Protein AF-A0A1C4GZH2-F1 (afdb_monomer_lite)

Secondary structure (DSSP, 8-state):
-EE-S----SSSHHHHTT-GGG-TTGGGGS--TTSPPSEE-TTSPEEP-GGGT-TTSSS----GGGEEP--TTS-HHHHHHHTTHHHHHHHHHHT-------------

Foldseek 3Di:
DAFELQQAPCPDPCNVVQVSNPHPPSVVQDDDPPDAAPDADPVRHHDDQRSQAVVVDPDHDGRPVRDADDDPPQDPVNRHCCHYDVVVVVCVVVVDSGDDHNPPPPDD

pLDDT: mean 75.19, std 18.0, range [28.17, 95.0]

Sequence (108 aa):
MVASLEQVCRHCFNCLNVHLKSCLQQQGCVRKPSEKSRLSCLDGRPIIQAFGAGGFAEKVLIHENQIAVINNKVKWGEAECIGCATMKQCWDMLGVDGTAYCIGFGQA

Radius of gyration: 15.37 Å; chains: 1; bounding box: 42×32×43 Å

Structure (mmCIF, N/CA/C/O backbone):
data_AF-A0A1C4GZH2-F1
#
_entry.id   AF-A0A1C4GZH2-F1
#
loop_
_atom_site.group_PDB
_atom_site.id
_atom_site.type_symbol
_atom_site.label_atom_id
_atom_site.label_alt_id
_atom_site.label_comp_id
_atom_site.label_asym_id
_atom_site.label_entity_id
_atom_site.label_seq_id
_atom_site.pdbx_PDB_ins_code
_atom_site.Cartn_x
_atom_site.Cartn_y
_atom_site.Cartn_z
_atom_site.occupancy
_atom_site.B_iso_or_equiv
_atom_site.auth_seq_id
_atom_site.auth_comp_id
_atom_site.auth_asym_id
_atom_site.auth_atom_id
_atom_site.pdbx_PDB_model_num
ATOM 1 N N . MET A 1 1 ? -3.356 -4.263 -10.267 1.00 67.38 1 MET A N 1
ATOM 2 C CA . MET A 1 1 ? -2.804 -3.150 -9.454 1.00 67.38 1 MET A CA 1
ATOM 3 C C . MET A 1 1 ? -2.067 -3.742 -8.270 1.00 67.38 1 MET A C 1
ATOM 5 O O . MET A 1 1 ? -2.415 -4.845 -7.874 1.00 67.38 1 MET A O 1
ATOM 9 N N . VAL A 1 2 ? -1.073 -3.044 -7.730 1.00 79.44 2 VAL A N 1
ATOM 10 C CA . VAL A 1 2 ? -0.301 -3.483 -6.558 1.00 79.44 2 VAL A CA 1
ATOM 11 C C . VAL A 1 2 ? -0.246 -2.330 -5.562 1.00 79.44 2 VAL A C 1
ATOM 13 O O . VAL A 1 2 ? -0.101 -1.180 -5.971 1.00 79.44 2 VAL A O 1
ATOM 16 N N . ALA A 1 3 ? -0.399 -2.617 -4.272 1.00 79.19 3 ALA A N 1
ATOM 17 C CA . ALA A 1 3 ? -0.300 -1.613 -3.217 1.00 79.19 3 ALA A CA 1
ATOM 18 C C . ALA A 1 3 ? 1.078 -1.673 -2.545 1.00 79.19 3 ALA A C 1
ATOM 20 O O . ALA A 1 3 ? 1.568 -2.758 -2.247 1.00 79.19 3 ALA A O 1
ATOM 21 N N . SER A 1 4 ? 1.671 -0.509 -2.285 1.00 79.38 4 SER A N 1
ATOM 22 C CA . SER A 1 4 ? 2.843 -0.350 -1.425 1.00 79.38 4 SER A CA 1
ATOM 23 C C . SER A 1 4 ? 2.415 -0.212 0.036 1.00 79.38 4 SER A C 1
ATOM 25 O O . SER A 1 4 ? 1.426 0.463 0.342 1.00 79.38 4 SER A O 1
ATOM 27 N N . LEU A 1 5 ? 3.195 -0.792 0.950 1.00 78.38 5 LEU A N 1
ATOM 28 C CA . LEU A 1 5 ? 3.025 -0.560 2.389 1.00 78.38 5 LEU A CA 1
ATOM 29 C C . LEU A 1 5 ? 3.544 0.816 2.838 1.00 78.38 5 LEU A C 1
ATOM 31 O O . LEU A 1 5 ? 3.202 1.276 3.925 1.00 78.38 5 LEU A O 1
ATOM 35 N N . GLU A 1 6 ? 4.332 1.495 2.003 1.00 81.56 6 GLU A N 1
ATOM 36 C CA . GLU A 1 6 ? 4.833 2.836 2.300 1.00 81.56 6 GLU A CA 1
ATOM 37 C C . GLU A 1 6 ? 3.763 3.892 2.014 1.00 81.56 6 GLU A C 1
ATOM 39 O O . GLU A 1 6 ? 3.298 4.050 0.881 1.00 81.56 6 GLU A O 1
ATOM 44 N N . GLN A 1 7 ? 3.390 4.654 3.041 1.00 86.00 7 GLN A N 1
ATOM 45 C CA . GLN A 1 7 ? 2.396 5.720 2.933 1.00 86.00 7 GLN A CA 1
ATOM 46 C C . GLN A 1 7 ? 3.096 7.054 2.674 1.00 86.00 7 GLN A C 1
ATOM 48 O O . GLN A 1 7 ? 3.633 7.691 3.579 1.00 86.00 7 GLN A O 1
ATOM 53 N N . VAL A 1 8 ? 3.099 7.487 1.415 1.00 89.50 8 VAL A N 1
ATOM 54 C CA . VAL A 1 8 ? 3.872 8.651 0.962 1.00 89.50 8 VAL A CA 1
ATOM 55 C C . VAL A 1 8 ? 2.986 9.734 0.358 1.00 89.50 8 VAL A C 1
ATOM 57 O O . VAL A 1 8 ? 2.040 9.449 -0.371 1.00 89.50 8 VAL A O 1
ATOM 60 N N . CYS A 1 9 ? 3.324 11.000 0.613 1.00 92.31 9 CYS A N 1
ATOM 61 C CA . CYS A 1 9 ? 2.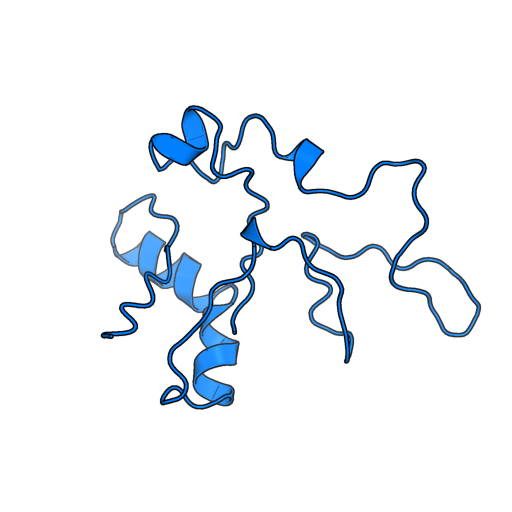562 12.146 0.106 1.00 92.31 9 CYS A CA 1
ATOM 62 C C . CYS A 1 9 ? 2.883 12.512 -1.350 1.00 92.31 9 CYS A C 1
ATOM 64 O O . CYS A 1 9 ? 2.093 13.185 -1.996 1.00 92.31 9 CYS A O 1
ATOM 66 N N . ARG A 1 10 ? 4.038 12.074 -1.873 1.00 89.19 10 ARG A N 1
ATOM 67 C CA . ARG A 1 10 ? 4.542 12.368 -3.232 1.00 89.19 10 ARG A CA 1
ATOM 68 C C . ARG A 1 10 ? 4.821 13.846 -3.552 1.00 89.19 10 ARG A C 1
ATOM 70 O O . ARG A 1 10 ? 5.272 14.126 -4.652 1.00 89.19 10 ARG A O 1
ATOM 77 N N . HIS A 1 11 ? 4.649 14.769 -2.604 1.00 92.50 11 HIS A N 1
ATOM 78 C CA . HIS A 1 11 ? 4.858 16.207 -2.838 1.00 92.50 11 HIS A CA 1
ATOM 79 C C . HIS A 1 11 ? 5.805 16.897 -1.839 1.00 92.50 11 HIS A C 1
ATOM 81 O O . HIS A 1 11 ? 6.147 18.061 -2.026 1.00 92.50 11 HIS A O 1
ATOM 87 N N . CYS A 1 12 ? 6.226 16.234 -0.755 1.00 94.19 12 CYS A N 1
ATOM 88 C CA . CYS A 1 12 ? 7.205 16.811 0.175 1.00 94.19 12 CYS A CA 1
ATOM 89 C C . CYS A 1 12 ? 8.643 16.653 -0.340 1.00 94.19 12 CYS A C 1
ATOM 91 O O . CYS A 1 12 ? 8.914 15.786 -1.172 1.00 94.19 12 CYS A O 1
ATOM 93 N N . PHE A 1 13 ? 9.576 17.431 0.220 1.00 95.00 13 PHE A N 1
ATOM 94 C CA . PHE A 1 13 ? 10.995 17.405 -0.155 1.00 95.00 13 PHE A CA 1
ATOM 95 C C . PHE A 1 13 ? 11.579 15.984 -0.197 1.00 95.00 13 PHE A C 1
ATOM 97 O O . PHE A 1 13 ? 12.179 15.596 -1.196 1.00 95.00 13 PHE A O 1
ATOM 104 N N . ASN A 1 14 ? 11.332 15.173 0.836 1.00 92.00 14 ASN A N 1
ATOM 105 C CA . ASN A 1 14 ? 11.848 13.804 0.896 1.00 92.00 14 ASN A CA 1
ATOM 106 C C . ASN A 1 14 ? 11.237 12.907 -0.186 1.00 92.00 14 ASN A C 1
ATOM 108 O O . ASN A 1 14 ? 11.947 12.121 -0.802 1.00 92.00 14 ASN A O 1
ATOM 112 N N . CYS A 1 15 ? 9.943 13.056 -0.482 1.00 89.19 15 CYS A N 1
ATOM 113 C CA . CYS A 1 15 ? 9.309 12.285 -1.549 1.00 89.19 15 CYS A CA 1
ATOM 114 C C . CYS A 1 15 ? 9.852 12.645 -2.939 1.00 89.19 15 CYS A C 1
ATOM 116 O O . CYS A 1 15 ? 10.024 11.753 -3.766 1.00 89.19 15 CYS A O 1
ATOM 118 N N . LEU A 1 16 ? 10.133 13.927 -3.182 1.00 91.06 16 LEU A N 1
ATOM 119 C CA . LEU A 1 16 ? 10.672 14.411 -4.455 1.00 91.06 16 LEU A CA 1
ATOM 120 C C . LEU A 1 16 ? 12.155 14.048 -4.646 1.00 91.06 16 LEU A C 1
ATOM 122 O O . LEU A 1 16 ? 12.594 13.885 -5.777 1.00 91.06 16 LEU A O 1
ATOM 126 N N . ASN A 1 17 ? 12.901 13.849 -3.554 1.00 88.38 17 ASN A N 1
ATOM 127 C CA . ASN A 1 17 ? 14.308 13.430 -3.561 1.00 88.38 17 ASN A CA 1
ATOM 128 C C . ASN A 1 17 ? 14.493 11.923 -3.295 1.00 88.38 17 ASN A C 1
ATOM 130 O O . ASN A 1 17 ? 15.531 11.500 -2.804 1.00 88.38 17 ASN A O 1
ATOM 134 N N . VAL A 1 18 ? 13.485 11.094 -3.602 1.00 82.12 18 VAL A N 1
ATOM 135 C CA . VAL A 1 18 ? 13.558 9.615 -3.525 1.00 82.12 18 VAL A CA 1
ATOM 136 C C . VAL A 1 18 ? 13.759 9.057 -2.096 1.00 82.12 18 VAL A C 1
ATOM 138 O O . VAL A 1 18 ? 13.898 7.857 -1.892 1.00 82.12 18 VAL A O 1
ATOM 141 N N . HIS A 1 19 ? 13.624 9.883 -1.060 1.00 85.00 19 HIS A N 1
ATOM 142 C CA . HIS A 1 19 ? 13.660 9.485 0.353 1.00 85.00 19 HIS A CA 1
ATOM 143 C C . HIS A 1 19 ? 12.253 9.183 0.896 1.00 85.00 19 HIS A C 1
ATOM 145 O O . HIS A 1 19 ? 11.803 9.743 1.896 1.00 85.00 19 HIS A O 1
ATOM 151 N N . LEU A 1 20 ? 11.521 8.299 0.215 1.00 82.12 20 LEU A N 1
ATOM 152 C CA . LEU A 1 20 ? 10.092 8.062 0.461 1.00 82.12 20 LEU A CA 1
ATOM 153 C C . LEU A 1 20 ? 9.795 7.466 1.851 1.00 82.12 20 LEU A C 1
ATOM 155 O O . LEU A 1 20 ? 8.811 7.869 2.470 1.00 82.12 20 LEU A O 1
ATOM 159 N N . LYS A 1 21 ? 10.692 6.628 2.390 1.00 82.25 21 LYS A N 1
ATOM 160 C CA . LYS A 1 21 ? 10.621 6.089 3.767 1.00 82.25 21 LYS A CA 1
ATOM 161 C C . LYS A 1 21 ? 10.595 7.184 4.845 1.00 82.25 21 LYS A C 1
ATOM 163 O O . LYS A 1 21 ? 10.081 6.976 5.937 1.00 82.25 21 LYS A O 1
ATOM 168 N N . SER A 1 22 ? 11.132 8.362 4.529 1.00 88.50 22 SER A N 1
ATOM 169 C CA . SER A 1 22 ? 11.232 9.507 5.437 1.00 88.50 22 SER A CA 1
ATOM 170 C C . SER A 1 22 ? 10.217 10.598 5.083 1.00 88.50 22 SER A C 1
ATOM 172 O O . SER A 1 22 ? 10.489 11.784 5.259 1.00 88.50 22 SER A O 1
ATOM 174 N N . CYS A 1 23 ? 9.061 10.235 4.519 1.00 91.19 23 CYS A N 1
ATOM 175 C CA . CYS A 1 23 ? 8.020 11.179 4.116 1.00 91.19 23 CYS A CA 1
ATOM 176 C C . CYS A 1 23 ? 7.665 12.169 5.243 1.00 91.19 23 CYS A C 1
ATOM 178 O O . CYS A 1 23 ? 7.248 11.779 6.330 1.00 91.19 23 CYS A O 1
ATOM 180 N N . LEU A 1 24 ? 7.757 13.472 4.960 1.00 94.00 24 LEU A N 1
ATOM 181 C CA . LEU A 1 24 ? 7.510 14.524 5.955 1.00 94.00 24 LEU A CA 1
ATOM 182 C C . LEU A 1 24 ? 6.022 14.802 6.195 1.00 94.00 24 LEU A C 1
ATOM 184 O O . LEU A 1 24 ? 5.671 15.481 7.154 1.00 94.00 24 LEU A O 1
ATOM 188 N N . GLN A 1 25 ? 5.148 14.347 5.296 1.00 93.50 25 GLN A N 1
ATOM 189 C CA . GLN A 1 25 ? 3.720 14.689 5.279 1.00 93.50 25 GLN A CA 1
ATOM 190 C C . GLN A 1 25 ? 2.837 13.436 5.168 1.00 93.50 25 GLN A C 1
ATOM 192 O O . GLN A 1 25 ? 1.757 13.471 4.583 1.00 93.50 25 GLN A O 1
ATOM 197 N N . GLN A 1 26 ? 3.280 12.313 5.747 1.00 89.88 26 GLN A N 1
ATOM 198 C CA . GLN A 1 26 ? 2.536 11.045 5.739 1.00 89.88 26 GLN A CA 1
ATOM 199 C C . GLN A 1 26 ? 1.129 11.176 6.341 1.00 89.88 26 GLN A C 1
ATOM 201 O O . GLN A 1 26 ? 0.212 10.484 5.909 1.00 89.88 26 GLN A O 1
ATOM 206 N N . GLN A 1 27 ? 0.937 12.098 7.289 1.00 88.50 27 GLN A N 1
ATOM 207 C CA . GLN A 1 27 ? -0.351 12.321 7.953 1.00 88.50 27 GLN A CA 1
ATOM 208 C C . GLN A 1 27 ? -1.477 12.725 6.985 1.00 88.50 27 GLN A C 1
ATOM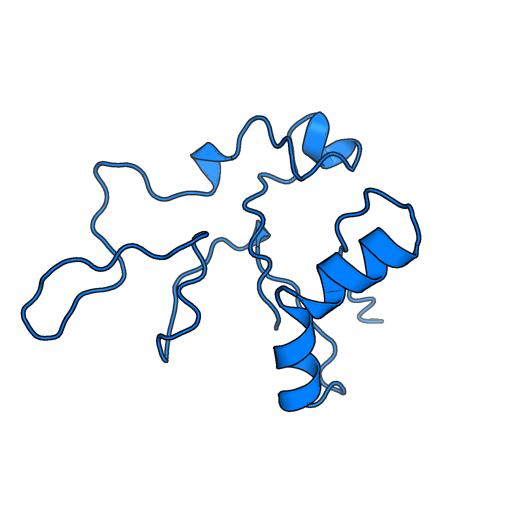 210 O O . GLN A 1 27 ? -2.642 12.474 7.271 1.00 88.50 27 GLN A O 1
ATOM 215 N N . GLY A 1 28 ? -1.147 13.311 5.827 1.00 88.44 28 GLY A N 1
ATOM 216 C CA . GLY A 1 28 ? -2.129 13.618 4.783 1.00 88.44 28 GLY A CA 1
ATOM 217 C C . GLY A 1 28 ? -2.625 12.387 4.016 1.00 88.44 28 GLY A C 1
ATOM 218 O O . GLY A 1 28 ? -3.673 12.448 3.385 1.00 88.44 28 GLY A O 1
ATOM 219 N N . CYS A 1 29 ? -1.900 11.269 4.090 1.00 88.44 29 CYS A N 1
ATOM 220 C CA . CYS A 1 29 ? -2.219 10.027 3.385 1.00 88.44 29 CYS A CA 1
ATOM 221 C C . CYS A 1 29 ? -2.899 8.983 4.272 1.00 88.44 29 CYS A C 1
ATOM 223 O O . CYS A 1 29 ? -3.198 7.881 3.811 1.00 88.44 29 CYS A O 1
ATOM 225 N N . VAL A 1 30 ? -3.122 9.306 5.546 1.00 87.25 30 VAL A N 1
ATOM 226 C CA . VAL A 1 30 ? -3.764 8.415 6.509 1.00 87.25 30 VAL A CA 1
ATOM 227 C C . VAL A 1 30 ? -5.078 9.006 6.981 1.00 87.25 30 VAL A C 1
ATOM 229 O O . VAL A 1 30 ? -5.312 10.213 6.951 1.00 87.25 30 VAL A O 1
ATOM 232 N N . ARG A 1 31 ? -5.951 8.118 7.445 1.00 87.75 31 ARG A N 1
ATOM 233 C CA . ARG A 1 31 ? -7.216 8.495 8.059 1.00 87.75 31 ARG A CA 1
ATOM 234 C C . ARG A 1 31 ? -6.967 9.350 9.309 1.00 87.75 31 ARG A C 1
ATOM 236 O O . ARG A 1 31 ? -6.139 8.994 10.148 1.00 87.75 31 ARG A O 1
ATOM 243 N N . LYS A 1 32 ? -7.740 10.423 9.480 1.00 87.94 32 LYS A N 1
ATOM 244 C CA . LYS A 1 32 ? -7.709 11.240 10.700 1.00 87.94 32 LYS A CA 1
ATOM 245 C C . LYS A 1 32 ? -8.254 10.446 11.895 1.00 87.94 32 LYS A C 1
ATOM 247 O O . LYS A 1 32 ? -9.173 9.641 11.723 1.00 87.94 32 LYS A O 1
ATOM 252 N N . PRO A 1 33 ? -7.791 10.721 13.128 1.00 84.81 33 PRO A N 1
ATOM 253 C CA . PRO A 1 33 ? -8.279 10.032 14.326 1.00 84.81 33 PRO A CA 1
ATOM 254 C C . PRO A 1 33 ? -9.804 10.087 14.512 1.00 84.81 33 PRO A C 1
ATOM 256 O O . P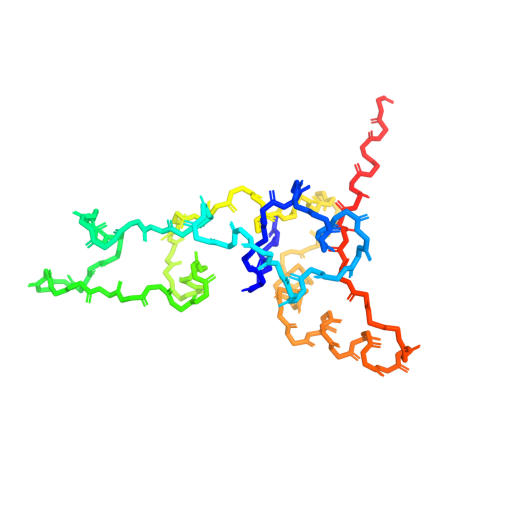RO A 1 33 ? -10.388 9.140 15.027 1.00 84.81 33 PRO A O 1
ATOM 259 N N . SER A 1 34 ? -10.450 11.167 14.058 1.00 88.56 34 SER A N 1
ATOM 260 C CA . SER A 1 34 ? -11.899 11.383 14.161 1.00 88.56 34 SER A CA 1
ATOM 261 C C . SER A 1 34 ? -12.740 10.647 13.112 1.00 88.56 34 SER A C 1
ATOM 263 O O . SER A 1 34 ? -13.956 10.541 13.260 1.00 88.56 34 SER A O 1
ATOM 265 N N . GLU A 1 35 ? -12.139 10.147 12.036 1.00 88.50 35 GLU A N 1
ATOM 266 C CA . GLU A 1 35 ? -12.879 9.437 10.994 1.00 88.50 35 GLU A CA 1
ATOM 267 C C . GLU A 1 35 ? -13.156 7.984 11.400 1.00 88.50 35 GLU A C 1
ATOM 269 O O . GLU A 1 35 ? -12.334 7.346 12.047 1.00 88.50 35 GLU A O 1
ATOM 274 N N . LYS A 1 36 ? -14.277 7.401 10.963 1.00 87.88 36 LYS A N 1
ATOM 275 C CA . LYS A 1 36 ? -14.622 5.998 11.269 1.00 87.88 36 LYS A CA 1
ATOM 276 C C . LYS A 1 36 ? -13.672 4.997 10.597 1.00 87.88 36 LYS A C 1
ATOM 278 O O . LYS A 1 36 ? -13.179 5.254 9.498 1.00 87.88 36 LYS A O 1
ATOM 283 N N . SER A 1 37 ? -13.463 3.827 11.206 1.00 88.94 37 SER A N 1
ATOM 284 C CA . SER A 1 37 ? -12.743 2.735 10.531 1.00 88.94 37 SER A CA 1
ATOM 285 C C . SER A 1 37 ? -13.451 2.318 9.236 1.00 88.94 37 SER A C 1
ATOM 287 O O . SER A 1 37 ? -14.675 2.398 9.147 1.00 88.94 37 SER A O 1
ATOM 289 N N . ARG A 1 38 ? -12.680 1.886 8.232 1.00 87.12 38 ARG A N 1
ATOM 290 C CA . ARG A 1 38 ? -13.207 1.358 6.961 1.00 87.12 38 ARG A CA 1
ATOM 291 C C . ARG A 1 38 ? -13.451 -0.150 7.010 1.00 87.12 38 ARG A C 1
ATOM 293 O O . ARG A 1 38 ? -14.186 -0.668 6.181 1.00 87.12 38 ARG A O 1
ATOM 300 N N . LEU A 1 39 ? -12.842 -0.828 7.982 1.00 86.88 39 LEU A N 1
ATOM 301 C CA . LEU A 1 39 ? -13.018 -2.250 8.242 1.00 86.88 39 LEU A CA 1
ATOM 302 C C . LEU A 1 39 ? -13.578 -2.443 9.650 1.00 86.88 39 LEU A C 1
ATOM 304 O O . LEU A 1 39 ? -13.138 -1.794 10.607 1.00 86.88 39 LEU A O 1
ATOM 308 N N . SER A 1 40 ? -14.519 -3.369 9.771 1.00 89.88 40 SER A N 1
ATOM 309 C CA . SER A 1 40 ? -15.089 -3.810 11.038 1.00 89.88 40 SER A CA 1
ATOM 310 C C . SER A 1 40 ? -15.271 -5.321 11.036 1.00 89.88 40 SER A C 1
ATOM 312 O O . SER A 1 40 ? -15.549 -5.921 9.999 1.00 89.88 40 SER A O 1
ATOM 314 N N . CYS A 1 41 ? -15.140 -5.925 12.210 1.00 87.19 41 CYS A N 1
ATOM 315 C CA . CYS A 1 41 ? -15.562 -7.293 12.463 1.00 87.19 41 CYS A CA 1
ATOM 316 C C . CYS A 1 41 ? -17.078 -7.439 12.252 1.00 87.19 41 CYS A C 1
ATOM 318 O O . CYS A 1 41 ? -17.817 -6.452 12.239 1.00 87.19 41 CYS A O 1
ATOM 320 N N . LEU A 1 42 ? -17.555 -8.683 12.156 1.00 88.38 42 LEU A N 1
ATOM 321 C CA . LEU A 1 42 ? -18.989 -8.990 12.043 1.00 88.38 42 LEU A CA 1
ATOM 322 C C . LEU A 1 42 ? -19.813 -8.461 13.231 1.00 88.38 42 LEU A C 1
ATOM 324 O O . LEU A 1 42 ? -20.984 -8.140 13.077 1.00 88.38 42 LEU A O 1
ATOM 328 N N . ASP A 1 43 ? -19.188 -8.330 14.401 1.00 92.50 43 ASP A N 1
ATOM 329 C CA . ASP A 1 43 ? -19.779 -7.765 15.619 1.00 92.50 43 ASP A CA 1
ATOM 330 C C . ASP A 1 43 ? -19.666 -6.228 15.714 1.00 92.50 43 ASP A C 1
ATOM 3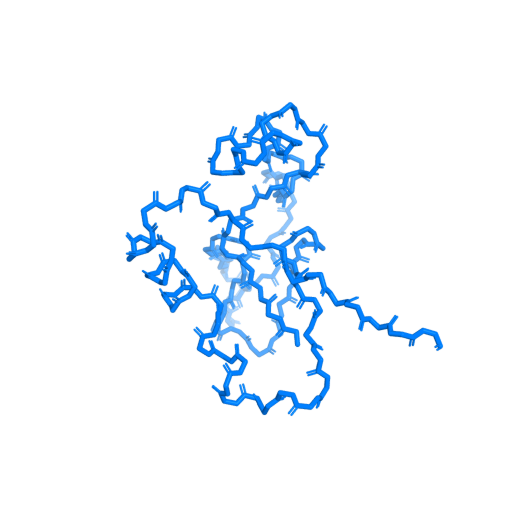32 O O . ASP A 1 43 ? -19.987 -5.638 16.743 1.00 92.50 43 ASP A O 1
ATOM 336 N N . GLY A 1 44 ? -19.189 -5.565 14.656 1.00 90.00 44 GLY A N 1
ATOM 337 C CA . GLY A 1 44 ? -19.071 -4.110 14.579 1.00 90.00 44 GLY A CA 1
ATOM 338 C C . GLY A 1 44 ? -17.805 -3.523 15.209 1.00 90.00 44 GLY A C 1
ATOM 339 O O . GLY A 1 44 ? -17.589 -2.313 15.101 1.00 90.00 44 GLY A O 1
ATOM 340 N N . ARG A 1 45 ? -16.927 -4.330 15.824 1.00 91.94 45 ARG A N 1
ATOM 341 C CA . ARG A 1 45 ? -15.647 -3.822 16.348 1.00 91.94 45 ARG A CA 1
ATOM 342 C C . ARG A 1 45 ? -14.756 -3.307 15.211 1.00 91.94 45 ARG A C 1
ATOM 344 O O . ARG A 1 45 ? -14.629 -3.986 14.192 1.00 91.94 45 ARG A O 1
ATOM 351 N N . PRO A 1 46 ? -14.112 -2.135 15.350 1.00 89.88 46 PRO A N 1
ATOM 352 C CA . PRO A 1 46 ? -13.264 -1.590 14.295 1.00 89.88 46 PRO A CA 1
ATOM 353 C C . PRO A 1 46 ? -11.982 -2.415 14.129 1.00 89.88 46 PRO A C 1
ATOM 355 O O . PRO A 1 46 ? -1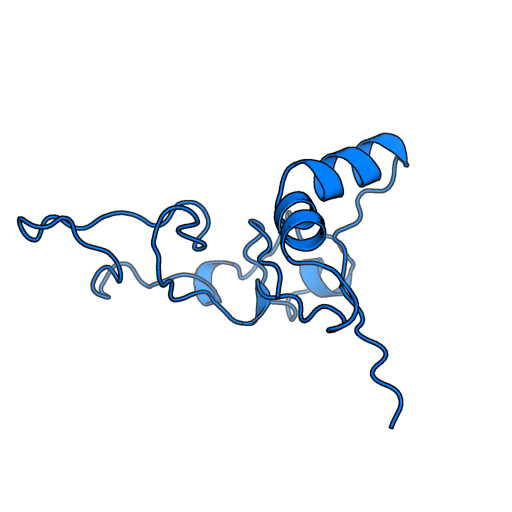1.323 -2.757 15.108 1.00 89.88 46 PRO A O 1
ATOM 358 N N . ILE A 1 47 ? -11.591 -2.669 12.880 1.00 87.12 47 ILE A N 1
ATOM 359 C CA . ILE A 1 47 ? -10.303 -3.274 12.524 1.00 87.12 47 ILE A CA 1
ATOM 360 C C . ILE A 1 47 ? -9.367 -2.173 12.027 1.00 87.12 47 ILE A C 1
ATOM 362 O O . ILE A 1 47 ? -9.730 -1.386 11.153 1.00 87.12 47 ILE A O 1
ATOM 366 N N . ILE A 1 48 ? -8.150 -2.121 12.568 1.00 83.75 48 ILE A N 1
ATOM 367 C CA . ILE A 1 48 ? -7.108 -1.202 12.099 1.00 83.75 48 ILE A CA 1
ATOM 368 C C . ILE A 1 48 ? -6.465 -1.792 10.839 1.00 83.75 48 ILE A C 1
ATOM 370 O O . ILE A 1 48 ? -5.946 -2.905 10.859 1.00 83.75 48 ILE A O 1
ATOM 374 N N . GLN A 1 49 ? -6.471 -1.034 9.740 1.00 81.06 49 GLN A N 1
ATOM 375 C CA . GLN A 1 49 ? -5.722 -1.387 8.533 1.00 81.06 49 GLN A CA 1
ATOM 376 C C . GLN A 1 49 ? -4.228 -1.156 8.778 1.00 81.06 49 GLN A C 1
ATOM 378 O O . GLN A 1 49 ? -3.768 -0.012 8.772 1.00 81.06 49 GLN A O 1
ATOM 383 N N . ALA A 1 50 ? -3.463 -2.232 8.966 1.00 77.94 50 ALA A N 1
ATOM 384 C CA . ALA A 1 50 ? -2.007 -2.145 8.983 1.00 77.94 50 ALA A CA 1
ATOM 385 C C . ALA A 1 50 ? -1.510 -1.501 7.676 1.00 77.94 50 ALA A C 1
ATOM 387 O O . ALA A 1 50 ? -1.952 -1.882 6.585 1.00 77.94 50 ALA A O 1
ATOM 388 N N . PHE A 1 51 ? -0.639 -0.493 7.803 1.00 81.69 51 PHE A N 1
ATOM 389 C CA . PHE A 1 51 ? -0.041 0.254 6.685 1.00 81.69 51 PHE A CA 1
ATOM 390 C C . PHE A 1 51 ? -1.054 0.871 5.697 1.00 81.69 51 PHE A C 1
ATOM 392 O O . PHE A 1 51 ? -0.732 1.137 4.541 1.00 81.69 51 PHE A O 1
ATOM 399 N N . GLY A 1 52 ? -2.311 1.055 6.118 1.00 82.25 52 GLY A N 1
ATOM 400 C CA . GLY A 1 52 ? -3.382 1.576 5.263 1.00 82.25 52 GLY A CA 1
ATOM 401 C C . GLY A 1 52 ? -3.816 0.656 4.115 1.00 82.25 52 GLY A C 1
ATOM 402 O O . GLY A 1 52 ? -4.652 1.068 3.320 1.00 82.25 52 GLY A O 1
ATOM 403 N N . ALA A 1 53 ? -3.292 -0.574 4.027 1.00 79.94 53 ALA A N 1
ATOM 404 C CA . ALA A 1 53 ? -3.566 -1.489 2.917 1.00 79.94 53 ALA A CA 1
ATOM 405 C C . ALA A 1 53 ? -4.690 -2.487 3.232 1.00 79.94 53 ALA A C 1
ATOM 407 O O . ALA A 1 53 ? -5.591 -2.672 2.425 1.00 79.94 53 ALA A O 1
ATOM 408 N N . GLY A 1 54 ? -4.683 -3.106 4.420 1.00 80.00 54 GLY A N 1
ATOM 409 C CA . GLY A 1 54 ? -5.721 -4.073 4.813 1.00 80.00 54 GLY A CA 1
ATOM 410 C C . GLY A 1 54 ? -5.763 -5.351 3.959 1.00 80.00 54 GLY A C 1
ATOM 411 O O . GLY A 1 54 ? -6.846 -5.860 3.703 1.00 80.00 54 GLY A O 1
ATOM 412 N N . GLY A 1 55 ? -4.606 -5.873 3.534 1.00 76.25 55 GLY A N 1
ATOM 413 C CA . GLY A 1 55 ? -4.465 -6.911 2.493 1.00 76.25 55 GLY A CA 1
ATOM 414 C C . GLY A 1 55 ? -5.121 -8.282 2.723 1.00 76.25 55 GLY A C 1
ATOM 415 O O . GLY A 1 55 ? -4.971 -9.155 1.880 1.00 76.25 55 GLY A O 1
ATOM 416 N N . PHE A 1 56 ? -5.846 -8.481 3.825 1.00 79.31 56 PHE A N 1
ATOM 417 C CA . PHE A 1 56 ? -6.617 -9.701 4.099 1.00 79.31 56 PHE A CA 1
ATOM 418 C C . PHE A 1 56 ? -8.136 -9.510 3.957 1.00 79.31 56 PHE A C 1
ATOM 420 O O . PHE A 1 56 ? -8.898 -10.430 4.241 1.00 79.31 56 PHE A O 1
ATOM 427 N N . ALA A 1 57 ? -8.594 -8.323 3.551 1.00 80.75 57 ALA A N 1
ATOM 428 C CA . ALA A 1 57 ? -9.996 -8.072 3.241 1.00 80.75 57 ALA A CA 1
ATOM 429 C C . ALA A 1 57 ? -10.251 -8.216 1.732 1.00 80.75 57 ALA A C 1
ATOM 431 O O . ALA A 1 57 ? -9.434 -7.786 0.922 1.00 80.75 57 ALA A O 1
ATOM 432 N N . GLU A 1 58 ? -11.414 -8.760 1.356 1.00 80.69 58 GLU A N 1
ATOM 433 C CA . GLU A 1 58 ? -11.833 -8.901 -0.053 1.00 80.69 58 GLU A CA 1
ATOM 434 C C . GLU A 1 58 ? -11.853 -7.549 -0.787 1.00 80.69 58 GLU A C 1
ATOM 436 O O . GLU A 1 58 ? -11.556 -7.458 -1.977 1.00 80.69 58 GLU A O 1
ATOM 441 N N . LYS A 1 59 ? -12.200 -6.479 -0.063 1.00 84.25 59 LYS A N 1
ATOM 442 C CA . LYS A 1 59 ? -12.220 -5.104 -0.561 1.00 84.25 59 LYS A CA 1
ATOM 443 C C . LYS A 1 59 ? -11.594 -4.182 0.466 1.00 84.25 59 LYS A C 1
ATOM 445 O O . LYS A 1 59 ? -11.809 -4.327 1.669 1.00 84.25 59 LYS A O 1
ATOM 450 N N . VAL A 1 60 ? -10.848 -3.203 -0.026 1.00 85.31 60 VAL A N 1
ATOM 451 C CA . VAL A 1 60 ? -10.085 -2.262 0.792 1.00 85.31 60 VAL A CA 1
ATOM 452 C C . VAL A 1 60 ? -10.179 -0.863 0.206 1.00 85.31 60 VAL A C 1
ATOM 454 O O . VAL A 1 60 ? -10.225 -0.687 -1.010 1.00 85.31 60 VAL A O 1
ATOM 457 N N . LEU A 1 61 ? -10.194 0.138 1.085 1.00 87.56 61 LEU A N 1
ATOM 458 C CA . LEU A 1 61 ? -9.980 1.530 0.709 1.00 87.56 61 LEU A CA 1
ATOM 459 C C . LEU A 1 61 ? -8.527 1.877 1.029 1.00 87.56 61 LEU A C 1
ATOM 461 O O . LEU A 1 61 ? -8.122 1.792 2.190 1.00 87.56 61 LEU A O 1
ATOM 465 N N . ILE A 1 62 ? -7.769 2.251 0.001 1.00 86.62 62 ILE A N 1
ATOM 466 C CA . ILE A 1 62 ? -6.343 2.581 0.080 1.00 86.62 62 ILE A CA 1
ATOM 467 C C . ILE A 1 62 ? -6.137 3.969 -0.531 1.00 86.62 62 ILE A C 1
ATOM 469 O O . ILE A 1 62 ? -6.824 4.336 -1.484 1.00 86.62 62 ILE A O 1
ATOM 473 N N . HIS A 1 63 ? -5.194 4.740 0.011 1.00 89.50 63 HIS A N 1
ATOM 474 C CA . HIS A 1 63 ? -4.821 6.029 -0.560 1.00 89.50 63 HIS A CA 1
ATOM 475 C C . HIS A 1 63 ? -4.166 5.844 -1.939 1.00 89.50 63 HIS A C 1
ATOM 477 O O . HIS A 1 63 ? -3.265 5.023 -2.100 1.00 89.50 63 HIS A O 1
ATOM 483 N N . GLU A 1 64 ? -4.557 6.649 -2.925 1.00 88.62 64 GLU A N 1
ATOM 484 C CA . GLU A 1 64 ? -4.086 6.552 -4.317 1.00 88.62 64 GLU A CA 1
ATOM 485 C C . GLU A 1 64 ? -2.556 6.554 -4.454 1.00 88.62 64 GLU A C 1
ATOM 487 O O . GLU A 1 64 ? -1.998 5.767 -5.210 1.00 88.62 64 GLU A O 1
ATOM 492 N N . ASN A 1 65 ? -1.854 7.347 -3.638 1.00 88.81 65 ASN A N 1
ATOM 493 C CA . ASN A 1 65 ? -0.388 7.371 -3.614 1.00 88.81 65 ASN A CA 1
ATOM 494 C C . ASN A 1 65 ? 0.282 6.027 -3.283 1.00 88.81 65 ASN A C 1
ATOM 496 O O . ASN A 1 65 ? 1.459 5.859 -3.618 1.00 88.81 65 ASN A O 1
ATOM 500 N N . GLN A 1 66 ? -0.428 5.100 -2.635 1.00 84.44 66 GLN A N 1
ATOM 501 C CA . GLN A 1 66 ? 0.060 3.753 -2.336 1.00 84.44 66 GLN A CA 1
ATOM 502 C C . GLN A 1 66 ? -0.197 2.771 -3.482 1.00 84.44 66 GLN A C 1
ATOM 504 O O . GLN A 1 66 ? 0.320 1.659 -3.439 1.00 84.44 66 GLN A O 1
ATOM 509 N N . ILE A 1 67 ? -0.985 3.141 -4.493 1.00 85.50 67 ILE A N 1
ATOM 510 C CA . ILE A 1 67 ? -1.369 2.245 -5.580 1.00 85.50 67 ILE A CA 1
ATOM 511 C C . ILE A 1 67 ? -0.456 2.438 -6.785 1.00 85.50 67 ILE A C 1
ATOM 513 O O . ILE A 1 67 ? -0.285 3.531 -7.319 1.00 85.50 67 ILE A O 1
ATOM 517 N N . ALA A 1 68 ? 0.091 1.323 -7.245 1.00 83.25 68 ALA A N 1
ATOM 518 C CA . ALA A 1 68 ? 0.776 1.189 -8.509 1.00 83.25 68 ALA A CA 1
ATOM 519 C C . ALA A 1 68 ? -0.138 0.488 -9.521 1.00 83.25 68 ALA A C 1
ATOM 521 O O . ALA A 1 68 ? -0.566 -0.661 -9.333 1.00 83.25 68 ALA A O 1
ATOM 522 N N . VAL A 1 69 ? -0.422 1.171 -10.629 1.00 83.81 69 VAL A N 1
ATOM 523 C CA . VAL A 1 69 ? -1.044 0.534 -11.791 1.00 83.81 69 VAL A CA 1
ATOM 524 C C . VAL A 1 69 ? 0.018 -0.328 -12.471 1.00 83.81 69 VAL A C 1
ATOM 526 O O . VAL A 1 69 ? 1.113 0.141 -12.773 1.00 83.81 69 VAL A O 1
ATOM 529 N N . ILE A 1 70 ? -0.299 -1.603 -12.680 1.00 77.56 70 ILE A N 1
ATOM 530 C CA . ILE A 1 70 ? 0.575 -2.561 -13.366 1.00 77.56 70 ILE A CA 1
ATOM 531 C C . ILE A 1 70 ? 0.000 -2.879 -14.740 1.00 77.56 70 ILE A C 1
ATOM 533 O O . ILE A 1 70 ? -1.203 -2.748 -14.957 1.00 77.56 70 ILE A O 1
ATOM 537 N N . ASN A 1 71 ? 0.860 -3.320 -15.654 1.00 82.69 71 ASN A N 1
ATOM 538 C CA . ASN A 1 71 ? 0.444 -3.733 -16.987 1.00 82.69 71 ASN A CA 1
ATOM 539 C C . ASN A 1 71 ? -0.510 -4.940 -16.912 1.00 82.69 71 ASN A C 1
ATOM 541 O O . ASN A 1 71 ? -0.224 -5.914 -16.218 1.00 82.69 71 ASN A O 1
ATOM 545 N N . ASN A 1 72 ? -1.597 -4.901 -17.684 1.00 80.19 72 ASN A N 1
ATOM 546 C CA . ASN A 1 72 ? -2.616 -5.955 -17.742 1.00 80.19 72 ASN A CA 1
ATOM 547 C C . ASN A 1 72 ? -2.086 -7.309 -18.257 1.00 80.19 72 ASN A C 1
ATOM 549 O O . ASN A 1 72 ? -2.785 -8.312 -18.162 1.00 80.19 72 ASN A O 1
ATOM 553 N N . LYS A 1 73 ? -0.868 -7.349 -18.816 1.00 86.19 73 LYS A N 1
ATOM 554 C CA . LYS A 1 73 ? -0.174 -8.582 -19.220 1.00 86.19 73 LYS A CA 1
ATOM 555 C C . LYS A 1 73 ? 0.425 -9.363 -18.043 1.00 86.19 73 LYS A C 1
ATOM 557 O O . LYS A 1 73 ? 0.754 -10.532 -18.222 1.00 86.19 73 LYS A O 1
ATOM 562 N N . VAL A 1 74 ? 0.598 -8.736 -16.877 1.00 79.19 74 VAL A N 1
ATOM 563 C CA . VAL A 1 74 ? 1.113 -9.401 -15.670 1.00 79.19 74 VAL A CA 1
ATOM 564 C C . VAL A 1 74 ? 0.015 -10.283 -15.085 1.00 79.19 74 VAL A C 1
ATOM 566 O O . VAL A 1 74 ? -1.110 -9.818 -14.884 1.00 79.19 74 VAL A O 1
ATOM 569 N N . LYS A 1 75 ? 0.318 -11.554 -14.804 1.00 79.62 75 LYS A N 1
ATOM 570 C CA . LYS A 1 75 ? -0.663 -12.464 -14.203 1.00 79.62 75 LYS A CA 1
ATOM 571 C C . LYS A 1 75 ? -0.889 -12.094 -12.740 1.00 79.62 75 LYS A C 1
ATOM 573 O O . LYS A 1 75 ? 0.022 -11.644 -12.052 1.00 79.62 75 LYS A O 1
ATOM 578 N N . TRP A 1 76 ? -2.095 -12.349 -12.238 1.00 69.31 76 TRP A N 1
ATOM 579 C CA . TRP A 1 76 ? -2.469 -12.026 -10.856 1.00 69.31 76 TRP A CA 1
ATOM 580 C C . TRP A 1 76 ? -1.504 -12.597 -9.807 1.00 69.31 76 TRP A C 1
ATOM 582 O O . TRP A 1 76 ? -1.022 -11.843 -8.971 1.00 69.31 76 TRP A O 1
ATOM 592 N N . GLY A 1 77 ? -1.127 -13.875 -9.913 1.00 70.81 77 GLY A N 1
ATOM 593 C CA . GLY A 1 77 ? -0.180 -14.482 -8.967 1.00 70.81 77 GLY A CA 1
ATOM 594 C C . GLY A 1 77 ? 1.222 -13.857 -8.999 1.00 70.81 77 GLY A C 1
ATOM 595 O O . GLY A 1 77 ? 1.890 -13.790 -7.975 1.00 70.81 77 GLY A O 1
ATOM 596 N N . GLU A 1 78 ? 1.661 -13.339 -10.150 1.00 74.50 78 GLU A N 1
ATOM 597 C CA . GLU A 1 78 ? 2.935 -12.612 -10.265 1.00 74.50 78 GLU A CA 1
ATOM 598 C C . GLU A 1 78 ? 2.815 -11.215 -9.642 1.00 74.50 78 GLU A C 1
ATOM 600 O O . GLU A 1 78 ? 3.735 -10.747 -8.975 1.00 74.50 78 GLU A O 1
ATOM 605 N N . ALA A 1 79 ? 1.664 -10.561 -9.821 1.00 71.88 79 ALA A N 1
ATOM 606 C CA . ALA A 1 79 ? 1.372 -9.251 -9.250 1.00 71.88 79 ALA A CA 1
ATOM 607 C C . ALA A 1 79 ? 1.303 -9.272 -7.715 1.00 71.88 79 ALA A C 1
ATOM 609 O O . ALA A 1 79 ? 1.780 -8.338 -7.070 1.00 71.88 79 ALA A O 1
ATOM 610 N N . GLU A 1 80 ? 0.741 -10.330 -7.127 1.00 68.75 80 GLU A N 1
ATOM 611 C CA . GLU A 1 80 ? 0.616 -10.498 -5.673 1.00 68.75 80 GLU A CA 1
ATOM 612 C C . GLU A 1 80 ? 1.979 -10.543 -4.969 1.00 68.75 80 GLU A C 1
ATOM 614 O O . GLU A 1 80 ? 2.140 -9.960 -3.894 1.00 68.75 80 GLU A O 1
ATOM 619 N N . CYS A 1 81 ? 2.997 -11.138 -5.599 1.00 67.88 81 CYS A N 1
ATOM 620 C CA . CYS A 1 81 ? 4.349 -11.182 -5.042 1.00 67.88 81 CYS A CA 1
ATOM 621 C C . CYS A 1 81 ? 5.002 -9.790 -4.943 1.00 67.88 81 CYS A C 1
ATOM 623 O O . CYS A 1 81 ? 5.825 -9.549 -4.063 1.00 67.88 81 CYS A O 1
ATOM 625 N N . ILE A 1 82 ? 4.621 -8.836 -5.797 1.00 69.38 82 ILE A N 1
ATOM 626 C CA . ILE A 1 82 ? 5.284 -7.525 -5.914 1.00 69.38 82 ILE A CA 1
ATOM 627 C C . ILE A 1 82 ? 4.988 -6.611 -4.702 1.00 69.38 82 ILE A C 1
ATOM 629 O O . ILE A 1 82 ? 5.773 -5.715 -4.402 1.00 69.38 82 ILE A O 1
ATOM 633 N N . GLY A 1 83 ? 3.900 -6.829 -3.957 1.00 60.56 83 GLY A N 1
ATOM 634 C CA . GLY A 1 83 ? 3.363 -5.838 -3.007 1.00 60.56 83 GLY A CA 1
ATOM 635 C C . GLY A 1 83 ? 4.206 -5.484 -1.775 1.00 60.56 83 GLY A C 1
ATOM 636 O O . GLY A 1 83 ? 4.102 -4.365 -1.278 1.00 60.56 83 GLY A O 1
ATOM 637 N N . CYS A 1 84 ? 5.043 -6.384 -1.251 1.00 62.16 84 CYS A N 1
ATOM 638 C CA . CYS A 1 84 ? 5.791 -6.093 -0.019 1.00 62.16 84 CYS A CA 1
ATOM 639 C C . CYS A 1 84 ? 7.203 -6.683 -0.011 1.00 62.16 84 CYS A C 1
ATOM 641 O O . CYS A 1 84 ? 8.181 -5.963 -0.209 1.00 62.16 84 CYS A O 1
ATOM 643 N N . ALA A 1 85 ? 7.327 -7.986 0.250 1.00 52.97 85 ALA A N 1
ATOM 644 C CA . ALA 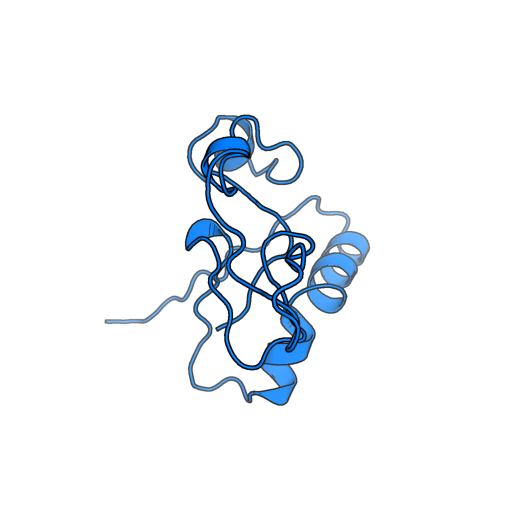A 1 85 ? 8.623 -8.597 0.531 1.00 52.97 85 ALA A CA 1
ATOM 645 C C . ALA A 1 85 ? 9.530 -8.618 -0.703 1.00 52.97 85 ALA A C 1
ATOM 647 O O . ALA A 1 85 ? 10.694 -8.239 -0.608 1.00 52.97 85 ALA A O 1
ATOM 648 N N . THR A 1 86 ? 8.988 -8.988 -1.865 1.00 56.53 86 THR A N 1
ATOM 649 C CA . THR A 1 86 ? 9.783 -9.178 -3.082 1.00 56.53 86 THR A CA 1
ATOM 650 C C . THR A 1 86 ? 10.400 -7.875 -3.572 1.00 56.53 86 THR A C 1
ATOM 652 O O . THR A 1 86 ? 11.603 -7.836 -3.806 1.00 56.53 86 THR A O 1
ATOM 655 N N . MET A 1 87 ? 9.638 -6.777 -3.654 1.00 59.44 87 MET A N 1
ATOM 656 C CA . MET A 1 87 ? 10.227 -5.502 -4.076 1.00 59.44 87 MET A CA 1
ATOM 657 C C . MET A 1 87 ? 11.232 -4.968 -3.061 1.00 59.44 87 MET A C 1
ATOM 659 O O . MET A 1 87 ? 12.326 -4.585 -3.459 1.00 59.44 87 MET A O 1
ATOM 663 N N . LYS A 1 88 ? 10.923 -4.994 -1.758 1.00 56.38 88 LYS A N 1
ATOM 664 C CA . LYS A 1 88 ? 11.872 -4.537 -0.732 1.00 56.38 88 LYS A CA 1
ATOM 665 C C . LYS A 1 88 ? 13.180 -5.341 -0.753 1.00 56.38 88 LYS A C 1
ATOM 667 O O . LYS A 1 88 ? 14.246 -4.735 -0.689 1.00 56.38 88 LYS A O 1
ATOM 672 N N . GLN A 1 89 ? 13.107 -6.669 -0.884 1.00 48.28 89 GLN A N 1
ATOM 673 C CA . GLN A 1 89 ? 14.290 -7.536 -0.955 1.00 48.28 89 GLN A CA 1
ATOM 674 C C . GLN A 1 89 ? 15.116 -7.308 -2.219 1.00 48.28 89 GLN A C 1
ATOM 676 O O . GLN A 1 89 ? 16.338 -7.237 -2.120 1.00 48.28 89 GLN A O 1
ATOM 681 N N . CYS A 1 90 ? 14.485 -7.148 -3.386 1.00 52.34 90 CYS A N 1
ATOM 682 C CA . CYS A 1 90 ? 15.217 -6.838 -4.614 1.00 52.34 90 CYS A CA 1
ATOM 683 C C . CYS A 1 90 ? 16.029 -5.538 -4.485 1.00 52.34 90 CYS A C 1
ATOM 685 O O . CYS A 1 90 ? 17.138 -5.469 -5.002 1.00 52.34 90 CYS A O 1
ATOM 687 N N . TRP A 1 91 ? 15.531 -4.530 -3.763 1.00 53.34 91 TRP A N 1
ATOM 688 C CA . TRP A 1 91 ? 16.262 -3.276 -3.547 1.00 53.34 91 TRP A CA 1
ATOM 689 C C . TRP A 1 91 ? 17.426 -3.406 -2.570 1.00 53.34 91 TRP A C 1
ATOM 691 O O . TRP A 1 91 ? 18.517 -2.917 -2.863 1.00 53.34 91 TRP A O 1
ATOM 701 N N . ASP A 1 92 ? 17.223 -4.115 -1.456 1.00 53.03 92 ASP A N 1
ATOM 702 C CA . ASP A 1 92 ? 18.297 -4.380 -0.492 1.00 53.03 92 ASP A CA 1
ATOM 703 C C . ASP A 1 92 ? 19.446 -5.162 -1.146 1.00 53.03 92 ASP A C 1
ATOM 705 O O . ASP A 1 92 ? 20.613 -4.874 -0.891 1.00 53.03 92 ASP A O 1
ATOM 709 N N . MET A 1 93 ? 19.127 -6.095 -2.051 1.00 45.12 93 MET A N 1
ATOM 710 C CA . MET A 1 93 ? 20.123 -6.821 -2.847 1.00 45.12 93 MET A CA 1
ATOM 711 C C . MET A 1 93 ? 20.896 -5.920 -3.817 1.00 45.12 93 MET A C 1
ATOM 713 O O . MET A 1 93 ? 22.063 -6.184 -4.094 1.00 45.12 93 MET A O 1
ATOM 717 N N . LEU A 1 94 ? 20.264 -4.867 -4.339 1.00 52.72 94 LEU A N 1
ATOM 718 C CA . LEU A 1 94 ? 20.885 -3.926 -5.274 1.00 52.72 94 LEU A CA 1
ATOM 719 C C . LEU A 1 94 ? 21.655 -2.796 -4.571 1.00 52.72 94 LEU A C 1
ATOM 721 O O . LEU A 1 94 ? 22.306 -2.005 -5.249 1.00 52.72 94 LEU A O 1
ATOM 725 N N . GLY A 1 95 ? 21.598 -2.701 -3.236 1.00 47.19 95 GLY A N 1
ATOM 726 C CA . GLY A 1 95 ? 22.296 -1.663 -2.469 1.00 47.19 95 GLY A CA 1
ATOM 727 C C . GLY A 1 95 ? 21.800 -0.242 -2.757 1.00 47.19 95 GLY A C 1
ATOM 728 O O . GLY A 1 95 ? 22.507 0.725 -2.484 1.00 47.19 95 GLY A O 1
ATOM 729 N N . VAL A 1 96 ? 20.600 -0.108 -3.326 1.00 51.28 96 VAL A N 1
ATOM 730 C CA . VAL A 1 96 ? 19.984 1.182 -3.636 1.00 51.28 96 VAL A CA 1
ATOM 731 C C . VAL A 1 96 ? 18.801 1.402 -2.698 1.00 51.28 96 VAL A C 1
ATOM 733 O O . VAL A 1 96 ? 17.854 0.617 -2.664 1.00 51.28 96 VAL A O 1
ATOM 736 N N . ASP A 1 97 ? 18.835 2.492 -1.930 1.00 48.59 97 ASP A N 1
ATOM 737 C CA . ASP A 1 97 ? 17.684 2.988 -1.169 1.00 48.59 97 ASP A CA 1
ATOM 738 C C . ASP A 1 97 ? 16.649 3.581 -2.143 1.00 48.59 97 ASP A C 1
ATOM 740 O O . ASP A 1 97 ? 16.465 4.789 -2.262 1.00 48.59 97 ASP A O 1
ATOM 744 N N . GLY A 1 98 ? 16.005 2.710 -2.919 1.00 46.56 98 GLY A N 1
ATOM 745 C CA . GLY A 1 98 ? 15.010 3.064 -3.922 1.00 46.56 98 GLY A CA 1
ATOM 746 C C . GLY A 1 98 ? 13.616 2.618 -3.501 1.00 46.56 98 GLY A C 1
ATOM 747 O O . GLY A 1 98 ? 13.417 1.518 -2.995 1.00 46.56 98 GLY A O 1
ATOM 748 N N . THR A 1 99 ? 12.619 3.470 -3.726 1.00 47.19 99 THR A N 1
ATOM 749 C CA . THR A 1 99 ? 11.206 3.072 -3.683 1.00 47.19 99 THR A CA 1
ATOM 750 C C . THR A 1 99 ? 10.712 3.043 -5.120 1.00 47.19 99 THR A C 1
ATOM 752 O O . THR A 1 99 ? 10.803 4.045 -5.830 1.00 47.19 99 THR A O 1
ATOM 755 N N . ALA A 1 100 ? 10.240 1.886 -5.577 1.00 46.38 100 ALA A N 1
ATOM 756 C CA . ALA A 1 100 ? 9.785 1.726 -6.948 1.00 46.38 100 ALA A CA 1
ATOM 757 C C . ALA A 1 100 ? 8.567 2.617 -7.233 1.00 46.38 100 ALA A C 1
ATOM 759 O O . ALA A 1 100 ? 7.538 2.543 -6.560 1.00 46.38 100 ALA A O 1
ATOM 760 N N . TYR A 1 101 ? 8.668 3.400 -8.301 1.00 40.41 101 TYR A N 1
ATOM 761 C CA . TYR A 1 101 ? 7.514 3.797 -9.089 1.00 40.41 101 TYR A CA 1
ATOM 762 C C . TYR A 1 101 ? 7.267 2.662 -10.083 1.00 40.41 101 TYR A C 1
ATOM 764 O O . TYR A 1 101 ? 8.149 2.348 -10.882 1.00 40.41 101 TYR A O 1
ATOM 772 N N . CYS A 1 102 ? 6.073 2.069 -10.098 1.00 33.03 102 CYS A N 1
ATOM 773 C CA . CYS A 1 102 ? 5.599 1.474 -11.343 1.00 33.03 102 CYS A CA 1
ATOM 774 C C . CYS A 1 102 ? 5.295 2.644 -12.280 1.00 33.03 102 CYS A C 1
ATOM 776 O O . CYS A 1 102 ? 4.185 3.170 -12.283 1.00 33.03 102 CYS A O 1
ATOM 778 N N . ILE A 1 103 ? 6.298 3.107 -13.030 1.00 32.94 103 ILE A N 1
ATOM 779 C CA . ILE A 1 103 ? 6.044 3.956 -14.189 1.00 32.94 103 ILE A CA 1
ATOM 780 C C . ILE A 1 103 ? 5.419 3.026 -15.225 1.00 32.94 103 ILE A C 1
ATOM 782 O O . ILE A 1 103 ? 6.108 2.331 -15.971 1.00 32.94 103 ILE A O 1
ATOM 786 N N . GLY A 1 104 ? 4.091 2.947 -15.209 1.00 31.55 104 GLY A N 1
ATOM 787 C CA . GLY A 1 104 ? 3.344 2.402 -16.324 1.00 31.55 104 GLY A CA 1
ATOM 788 C C . GLY A 1 104 ? 3.561 3.324 -17.515 1.00 31.55 104 GLY A C 1
ATOM 789 O O . GLY A 1 104 ? 2.830 4.294 -17.677 1.00 31.55 104 GLY A O 1
ATOM 790 N N . PHE A 1 105 ? 4.555 3.032 -18.354 1.00 30.77 105 PHE A N 1
ATOM 791 C CA . PHE A 1 105 ? 4.535 3.496 -19.736 1.00 30.77 105 PHE A CA 1
ATOM 792 C C . PHE A 1 105 ? 3.400 2.751 -20.448 1.00 30.77 105 PHE A C 1
ATOM 794 O O . PHE A 1 105 ? 3.603 1.734 -21.108 1.00 30.77 105 PHE A O 1
ATOM 801 N N . GLY A 1 106 ? 2.173 3.233 -20.244 1.00 28.17 106 GLY A N 1
ATOM 802 C CA . GLY A 1 106 ? 1.100 3.051 -21.204 1.00 28.17 106 GLY A CA 1
ATOM 803 C C . GLY A 1 106 ? 1.431 3.943 -22.389 1.00 28.17 106 GLY A C 1
ATOM 804 O O . GLY A 1 106 ? 1.309 5.160 -22.295 1.00 28.17 106 GLY A O 1
ATOM 805 N N . GLN A 1 107 ? 1.941 3.336 -23.456 1.00 30.16 107 GLN A N 1
ATOM 806 C CA . GLN A 1 107 ? 1.994 3.978 -24.762 1.00 30.16 107 GLN A CA 1
ATOM 807 C C . GLN A 1 107 ? 0.568 4.394 -25.147 1.00 30.16 107 GLN A C 1
ATOM 809 O O . GLN A 1 107 ? -0.369 3.609 -24.967 1.00 30.16 107 GLN A O 1
ATOM 814 N N . ALA A 1 108 ? 0.439 5.642 -25.600 1.00 33.41 108 ALA A N 1
ATOM 815 C CA . ALA A 1 108 ? -0.697 6.108 -26.385 1.00 33.41 108 ALA A CA 1
ATOM 816 C C . ALA A 1 108 ? -0.754 5.370 -27.730 1.00 33.41 108 ALA A C 1
ATOM 818 O O . ALA A 1 108 ? 0.327 4.948 -28.206 1.00 33.41 108 ALA A O 1
#

Organism: NCBI:txid1505727

InterPro domains:
  IPR011032 GroES-like superfamily [SSF50129] (4-92)